Protein AF-A0A369XVZ8-F1 (afdb_monomer)

Structure (mmCIF, N/CA/C/O backbone):
data_AF-A0A3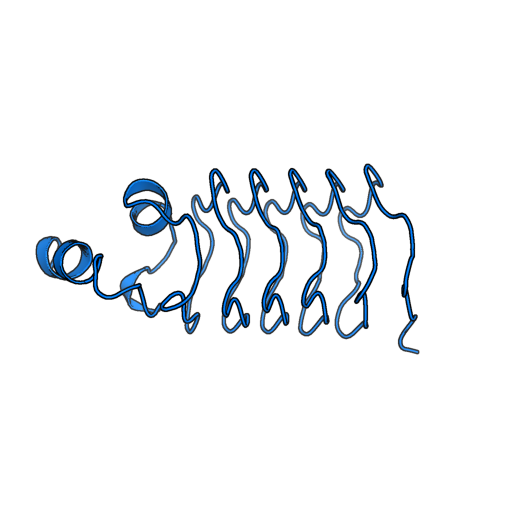69XVZ8-F1
#
_entry.id   AF-A0A369XVZ8-F1
#
loop_
_atom_site.group_PDB
_atom_site.id
_atom_site.type_symbol
_atom_site.label_atom_id
_atom_site.label_alt_id
_atom_site.label_comp_id
_atom_site.label_asym_id
_atom_site.label_entity_id
_atom_site.label_seq_id
_atom_site.pdbx_PDB_ins_code
_atom_site.Cartn_x
_atom_site.Cartn_y
_atom_site.Cartn_z
_atom_site.occupancy
_atom_site.B_iso_or_equiv
_atom_site.auth_seq_id
_atom_site.auth_comp_id
_atom_site.auth_asym_id
_atom_site.auth_atom_id
_atom_site.pdbx_PDB_model_num
ATOM 1 N N . MET A 1 1 ? -6.142 -3.878 -23.174 1.00 44.06 1 MET A N 1
ATOM 2 C CA . MET A 1 1 ? -5.080 -4.904 -23.276 1.00 44.06 1 MET A CA 1
ATOM 3 C C . MET A 1 1 ? -4.348 -4.910 -21.942 1.00 44.06 1 MET A C 1
ATOM 5 O O . MET A 1 1 ? -3.807 -3.873 -21.588 1.00 44.06 1 MET A O 1
ATOM 9 N N . LYS A 1 2 ? -4.415 -5.996 -21.158 1.00 52.31 2 LYS A N 1
ATOM 10 C CA . LYS A 1 2 ? -3.684 -6.078 -19.883 1.00 52.31 2 LYS A CA 1
ATOM 11 C C . LYS A 1 2 ? -2.196 -6.241 -20.207 1.00 52.31 2 LYS A C 1
ATOM 13 O O . LYS A 1 2 ? -1.832 -7.203 -20.878 1.00 52.31 2 LYS A O 1
ATOM 18 N N . LYS A 1 3 ? -1.365 -5.274 -1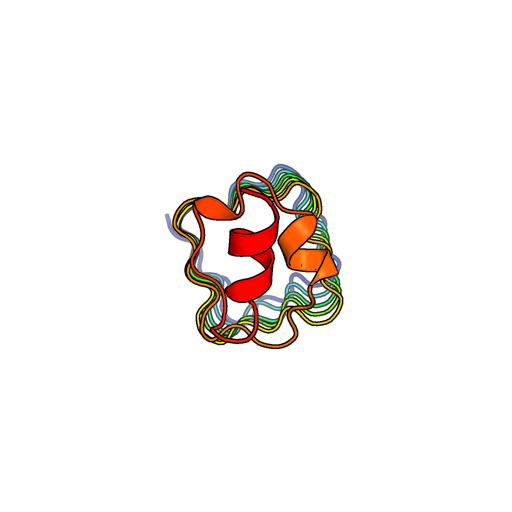9.813 1.00 61.12 3 LYS A N 1
ATOM 19 C CA . LYS A 1 3 ? 0.097 -5.397 -19.896 1.00 61.12 3 LYS A CA 1
ATOM 20 C C . LYS A 1 3 ? 0.548 -6.262 -18.720 1.00 61.12 3 LYS A C 1
ATOM 22 O O . LYS A 1 3 ? 0.103 -6.004 -17.602 1.00 61.12 3 LYS A O 1
ATOM 27 N N . LYS A 1 4 ? 1.370 -7.274 -18.995 1.00 63.41 4 LYS A N 1
ATOM 28 C CA . LYS A 1 4 ? 2.092 -8.030 -17.971 1.00 63.41 4 LYS A CA 1
ATOM 29 C C . LYS A 1 4 ? 3.376 -7.277 -17.647 1.00 63.41 4 LYS A C 1
ATOM 31 O O . LYS A 1 4 ? 4.080 -6.886 -18.576 1.00 63.41 4 LYS A O 1
ATOM 36 N N . PHE A 1 5 ? 3.642 -7.085 -16.365 1.00 74.69 5 PHE A N 1
ATOM 37 C CA . PHE A 1 5 ? 4.875 -6.478 -15.858 1.00 74.69 5 PHE A CA 1
ATOM 38 C C . PHE A 1 5 ? 5.649 -7.464 -14.978 1.00 74.69 5 PHE A C 1
ATOM 40 O O . PHE A 1 5 ? 6.366 -7.060 -14.074 1.00 74.69 5 PHE A O 1
ATOM 47 N N . GLU A 1 6 ? 5.469 -8.757 -15.250 1.00 75.44 6 GLU A N 1
ATOM 48 C CA . GLU A 1 6 ? 6.191 -9.841 -14.592 1.00 75.44 6 GLU A CA 1
ATOM 49 C C . GLU A 1 6 ? 7.697 -9.563 -14.685 1.00 75.44 6 GLU A C 1
ATOM 51 O O . GLU A 1 6 ? 8.212 -9.312 -15.778 1.00 75.44 6 GLU A O 1
ATOM 56 N N . ASP A 1 7 ? 8.352 -9.503 -13.525 1.00 82.00 7 ASP A N 1
ATOM 57 C CA . ASP A 1 7 ? 9.773 -9.179 -13.342 1.00 82.00 7 ASP A CA 1
ATOM 58 C C . ASP A 1 7 ? 10.216 -7.787 -13.843 1.00 82.00 7 ASP A C 1
ATOM 60 O O . ASP A 1 7 ? 11.406 -7.543 -14.067 1.00 82.00 7 ASP A O 1
ATOM 64 N N . ALA A 1 8 ? 9.284 -6.846 -14.036 1.00 88.81 8 ALA A N 1
ATOM 65 C CA . ALA A 1 8 ? 9.633 -5.483 -14.418 1.00 88.81 8 ALA A CA 1
ATOM 66 C C . ALA A 1 8 ? 10.290 -4.740 -13.247 1.00 88.81 8 ALA A C 1
ATOM 68 O O . ALA A 1 8 ? 9.712 -4.614 -12.168 1.00 88.81 8 ALA A O 1
ATOM 69 N N . ASP A 1 9 ? 11.469 -4.172 -13.491 1.00 92.81 9 ASP A N 1
ATOM 70 C CA . ASP A 1 9 ? 12.056 -3.192 -12.583 1.00 92.81 9 ASP A CA 1
ATOM 71 C C . ASP A 1 9 ? 11.361 -1.839 -12.785 1.00 92.81 9 ASP A C 1
ATOM 73 O O . ASP A 1 9 ? 11.579 -1.146 -13.783 1.00 92.81 9 ASP A O 1
ATOM 77 N N . LEU A 1 10 ? 10.470 -1.503 -11.855 1.00 94.69 10 LEU A N 1
ATOM 78 C CA . LEU A 1 10 ? 9.795 -0.210 -11.753 1.00 94.69 10 LEU A CA 1
ATOM 79 C C . LEU A 1 10 ? 10.271 0.551 -10.506 1.00 94.69 10 LEU A C 1
ATOM 81 O O . LEU A 1 10 ? 9.643 1.534 -10.095 1.00 94.69 10 LEU A O 1
ATOM 85 N N . SER A 1 11 ? 11.376 0.112 -9.897 1.00 96.12 11 SER A N 1
ATOM 86 C CA . SER A 1 11 ? 11.901 0.731 -8.692 1.00 96.12 11 SER A CA 1
ATOM 87 C C . SER A 1 11 ? 12.338 2.164 -8.990 1.00 96.12 11 SER A C 1
ATOM 89 O O . SER A 1 11 ? 12.808 2.484 -10.083 1.00 96.12 11 SER A O 1
ATOM 91 N N . GLU A 1 12 ? 12.090 3.067 -8.038 1.00 97.69 12 GLU A N 1
ATOM 92 C CA . GLU A 1 12 ? 12.417 4.501 -8.144 1.00 97.69 12 GLU A CA 1
ATOM 93 C C . GLU A 1 12 ? 11.804 5.222 -9.373 1.00 97.69 12 GLU A C 1
ATOM 95 O O . GLU A 1 12 ? 12.150 6.369 -9.663 1.00 97.69 12 GLU A O 1
ATOM 100 N N . THR A 1 13 ? 10.866 4.587 -10.087 1.00 97.44 13 THR A N 1
ATOM 101 C CA . THR A 1 13 ? 10.251 5.139 -11.302 1.00 97.44 13 THR A CA 1
ATOM 102 C C . THR A 1 13 ? 9.144 6.138 -10.962 1.00 97.44 13 THR A C 1
ATOM 104 O O . THR A 1 13 ? 8.394 5.957 -10.002 1.00 97.44 13 THR A O 1
ATOM 107 N N . ASP A 1 14 ? 9.012 7.187 -11.779 1.00 98.12 14 ASP A N 1
ATOM 108 C CA . ASP A 1 14 ? 7.887 8.125 -11.724 1.00 98.12 14 ASP A CA 1
ATOM 109 C C . ASP A 1 14 ? 6.666 7.539 -12.450 1.00 98.12 14 ASP A C 1
ATOM 111 O O . ASP A 1 14 ? 6.629 7.455 -13.679 1.00 98.1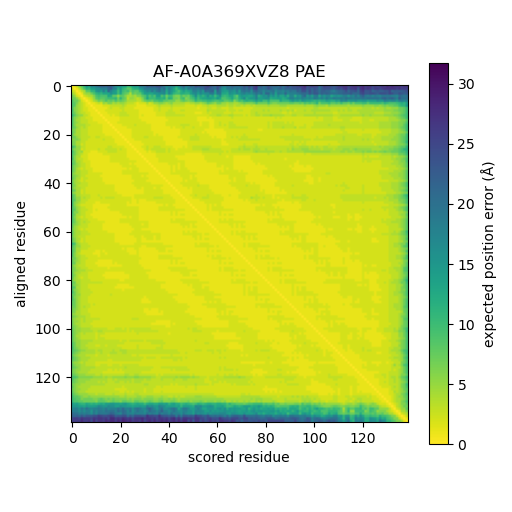2 14 ASP A O 1
ATOM 115 N N . LEU A 1 15 ? 5.674 7.119 -11.669 1.00 97.19 15 LEU A N 1
ATOM 116 C CA . LEU A 1 15 ? 4.400 6.553 -12.111 1.00 97.19 15 LEU A CA 1
ATOM 117 C C . LEU A 1 15 ? 3.216 7.410 -11.636 1.00 97.19 15 LEU A C 1
ATOM 119 O O . LEU A 1 15 ? 2.087 6.922 -11.517 1.00 97.19 15 LEU A O 1
ATOM 123 N N . ARG A 1 16 ? 3.455 8.698 -11.363 1.00 98.31 16 ARG A N 1
ATOM 124 C CA . ARG A 1 16 ? 2.414 9.616 -10.897 1.00 98.31 16 ARG A CA 1
ATOM 125 C C . ARG A 1 16 ? 1.306 9.777 -11.915 1.00 98.31 16 ARG A C 1
ATOM 127 O O . ARG A 1 16 ? 1.555 9.879 -13.114 1.00 98.31 16 ARG A O 1
ATOM 134 N N . ASP A 1 17 ? 0.079 9.835 -11.406 1.00 97.88 17 ASP A N 1
ATOM 135 C CA . ASP A 1 17 ? -1.133 10.041 -12.203 1.00 97.88 17 ASP A CA 1
ATOM 136 C C . ASP A 1 17 ? -1.348 8.980 -13.321 1.00 97.88 17 ASP A C 1
ATOM 138 O O . ASP A 1 17 ? -2.237 9.135 -14.163 1.00 97.88 17 ASP A O 1
ATOM 142 N N . VAL A 1 18 ? -0.573 7.882 -13.336 1.00 96.94 18 VAL A N 1
ATOM 143 C CA . VAL A 1 18 ? -0.701 6.792 -14.317 1.00 96.94 18 VAL A CA 1
ATOM 144 C C . VAL A 1 18 ? -1.906 5.915 -13.980 1.00 96.94 18 VAL A C 1
ATOM 146 O O . VAL A 1 18 ? -2.202 5.644 -12.816 1.00 96.94 18 VAL A O 1
ATOM 149 N N . ASP A 1 19 ? -2.592 5.432 -15.016 1.00 97.75 19 ASP A N 1
ATOM 150 C CA . ASP A 1 19 ? -3.630 4.413 -14.885 1.00 97.75 19 ASP A CA 1
ATOM 151 C C . ASP A 1 19 ? -3.062 3.012 -15.160 1.00 97.75 19 ASP A C 1
ATOM 153 O O . ASP A 1 19 ? -2.703 2.674 -16.292 1.00 97.75 19 ASP A O 1
ATOM 157 N N . LEU A 1 20 ? -2.972 2.212 -14.100 1.00 95.94 20 LEU A N 1
ATOM 158 C CA . LEU A 1 20 ? -2.545 0.811 -14.088 1.00 95.94 20 LEU A CA 1
ATOM 159 C C . LEU A 1 20 ? -3.698 -0.117 -13.661 1.00 95.94 20 LEU A C 1
ATOM 161 O O . LEU A 1 20 ? -3.464 -1.268 -13.277 1.00 95.94 20 LEU A O 1
ATOM 165 N N . SER A 1 21 ? -4.940 0.374 -13.696 1.00 97.56 21 SER A N 1
ATOM 166 C CA . SER A 1 21 ? -6.109 -0.349 -13.196 1.00 97.56 21 SER A CA 1
ATOM 167 C C . SER A 1 21 ? -6.335 -1.661 -13.957 1.00 97.56 21 SER A C 1
ATOM 169 O O . SER A 1 21 ? -6.347 -1.706 -15.190 1.00 97.56 21 SER A O 1
ATOM 171 N N . GLY A 1 22 ? -6.558 -2.750 -13.223 1.00 95.81 22 GLY A N 1
ATOM 172 C CA . GLY A 1 22 ? -6.856 -4.072 -13.781 1.00 95.81 22 GLY A CA 1
ATOM 173 C C . GLY A 1 22 ? -5.662 -4.808 -14.403 1.00 95.81 22 GLY A C 1
ATOM 174 O O . GLY A 1 22 ? -5.855 -5.877 -15.005 1.00 95.81 22 GLY A O 1
ATOM 175 N N . ASN A 1 23 ? -4.451 -4.255 -14.291 1.00 94.75 23 ASN A N 1
ATOM 176 C CA . ASN A 1 23 ? -3.216 -4.903 -14.720 1.00 94.75 23 ASN A CA 1
ATOM 177 C C . ASN A 1 23 ? -2.752 -5.987 -13.737 1.00 94.75 23 ASN A C 1
ATOM 179 O O . ASN A 1 23 ? -3.143 -6.020 -12.573 1.00 94.75 23 ASN A O 1
ATOM 183 N N . ASP A 1 24 ? -1.903 -6.877 -14.245 1.00 94.94 24 ASP A N 1
ATOM 184 C CA . ASP A 1 24 ? -1.178 -7.865 -13.451 1.00 94.94 24 ASP A CA 1
ATOM 185 C C . ASP A 1 24 ? 0.277 -7.400 -13.346 1.00 94.94 24 ASP A C 1
ATOM 187 O O . ASP A 1 24 ? 0.984 -7.347 -14.362 1.00 94.94 24 ASP A O 1
ATOM 191 N N . LEU A 1 25 ? 0.660 -6.972 -12.144 1.00 94.12 25 LEU A N 1
ATOM 192 C CA . LEU A 1 25 ? 1.986 -6.454 -11.815 1.00 94.12 25 LEU A CA 1
ATOM 193 C C . LEU A 1 25 ? 2.824 -7.460 -11.021 1.00 94.12 25 LEU A C 1
ATOM 195 O O . LEU A 1 25 ? 3.956 -7.133 -10.698 1.00 94.12 25 LEU A O 1
ATOM 199 N N . ARG A 1 26 ? 2.315 -8.675 -10.766 1.00 94.44 26 ARG A N 1
ATOM 200 C CA . ARG A 1 26 ? 3.019 -9.671 -9.948 1.00 94.44 26 ARG A CA 1
ATOM 201 C C . ARG A 1 26 ? 4.452 -9.886 -10.420 1.00 94.44 26 ARG A C 1
ATOM 203 O O . ARG A 1 26 ? 4.674 -10.137 -11.604 1.00 94.44 26 ARG A O 1
ATOM 210 N N . GLY A 1 27 ? 5.390 -9.839 -9.483 1.00 90.88 27 GLY A N 1
ATOM 211 C CA . GLY A 1 27 ? 6.827 -9.945 -9.726 1.00 90.88 27 GLY A CA 1
ATOM 212 C C . GLY A 1 27 ? 7.501 -8.616 -10.071 1.00 90.88 27 GLY A C 1
ATOM 213 O O . GLY A 1 27 ? 8.723 -8.586 -10.191 1.00 90.88 27 GLY A O 1
ATOM 214 N N . ALA A 1 28 ? 6.755 -7.518 -10.221 1.00 92.75 28 ALA A N 1
ATOM 215 C CA . ALA A 1 28 ? 7.356 -6.207 -10.419 1.00 92.75 28 ALA A CA 1
ATOM 216 C C . ALA A 1 28 ? 8.033 -5.714 -9.132 1.00 92.75 28 ALA A C 1
ATOM 218 O O . ALA A 1 28 ? 7.514 -5.857 -8.021 1.00 92.75 28 ALA A O 1
ATOM 219 N N . ASP A 1 29 ? 9.181 -5.065 -9.295 1.00 94.94 29 ASP A N 1
ATOM 220 C CA . ASP A 1 29 ? 9.835 -4.331 -8.220 1.00 94.94 29 ASP A CA 1
ATOM 221 C C . ASP A 1 29 ? 9.327 -2.888 -8.220 1.00 94.94 29 ASP A C 1
ATOM 223 O O . ASP A 1 29 ? 9.581 -2.140 -9.161 1.00 94.94 29 ASP A O 1
ATOM 227 N N . LEU A 1 30 ? 8.597 -2.491 -7.177 1.00 97.50 30 LEU A N 1
ATOM 228 C CA . LEU A 1 30 ? 8.026 -1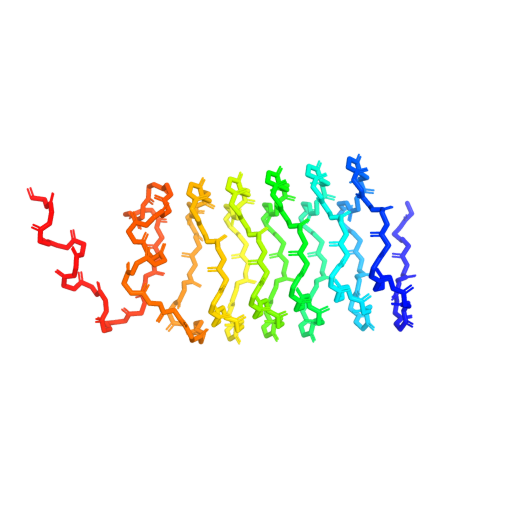.148 -7.016 1.00 97.50 30 LEU A CA 1
ATOM 229 C C . LEU A 1 30 ? 8.672 -0.393 -5.849 1.00 97.50 30 LEU A C 1
ATOM 231 O O . LEU A 1 30 ? 8.128 0.608 -5.363 1.00 97.50 30 LEU A O 1
ATOM 235 N N . ARG A 1 31 ? 9.842 -0.844 -5.378 1.00 98.50 31 ARG A N 1
ATOM 236 C CA . ARG A 1 31 ? 10.551 -0.195 -4.273 1.00 98.50 31 ARG A CA 1
ATOM 237 C C . ARG A 1 31 ? 10.783 1.273 -4.583 1.00 98.50 31 ARG A C 1
ATOM 239 O O . ARG A 1 31 ? 11.351 1.625 -5.615 1.00 98.50 31 ARG A O 1
ATOM 246 N N . LYS A 1 32 ? 10.376 2.136 -3.651 1.00 98.50 32 LYS A N 1
ATOM 247 C CA . LYS A 1 32 ? 10.505 3.600 -3.752 1.00 98.50 32 LYS A CA 1
ATOM 248 C C . LYS A 1 32 ? 9.913 4.222 -5.030 1.00 98.50 32 LYS A C 1
ATOM 250 O O . LYS A 1 32 ? 10.248 5.365 -5.336 1.00 98.50 32 LYS A O 1
ATOM 255 N N . ALA A 1 33 ? 9.065 3.510 -5.772 1.00 98.44 33 ALA A N 1
ATOM 256 C CA . ALA A 1 33 ? 8.376 4.082 -6.920 1.00 98.44 33 ALA A CA 1
ATOM 257 C C . ALA A 1 33 ? 7.490 5.256 -6.471 1.00 98.44 33 ALA A C 1
ATOM 259 O O . ALA A 1 33 ? 6.916 5.236 -5.376 1.00 98.44 33 ALA A O 1
ATOM 260 N N . ASP A 1 34 ? 7.372 6.277 -7.315 1.00 98.75 34 ASP A N 1
ATOM 261 C CA . ASP A 1 34 ? 6.480 7.409 -7.084 1.00 98.75 34 ASP A CA 1
ATOM 262 C C . ASP A 1 34 ? 5.137 7.140 -7.768 1.00 98.75 34 ASP A C 1
ATOM 264 O O . ASP A 1 34 ? 4.980 7.347 -8.967 1.00 98.75 34 ASP A O 1
ATOM 268 N N . LEU A 1 35 ? 4.169 6.651 -6.997 1.00 98.69 35 LEU A N 1
ATOM 269 C CA . LEU A 1 35 ? 2.830 6.261 -7.447 1.00 98.69 35 LEU A CA 1
ATOM 270 C C . LEU A 1 35 ? 1.769 7.284 -7.031 1.00 98.69 35 LEU A C 1
ATOM 272 O O . LEU A 1 35 ? 0.575 6.981 -7.034 1.00 98.69 35 LEU A O 1
ATOM 276 N N . ARG A 1 36 ? 2.169 8.506 -6.655 1.00 98.81 36 ARG A N 1
ATOM 277 C CA . ARG A 1 36 ? 1.222 9.502 -6.142 1.00 98.81 36 ARG A CA 1
ATOM 278 C C . ARG A 1 36 ? 0.088 9.726 -7.132 1.00 98.81 36 ARG A C 1
ATOM 280 O O . ARG A 1 36 ? 0.323 10.015 -8.305 1.00 98.81 36 ARG A O 1
ATOM 287 N N . LYS A 1 37 ? -1.145 9.642 -6.624 1.00 98.44 37 LYS A N 1
ATOM 288 C CA . LYS A 1 37 ? -2.390 9.806 -7.396 1.00 98.44 37 LYS A CA 1
ATOM 289 C C . LYS A 1 37 ? -2.564 8.830 -8.569 1.00 98.44 37 LYS A C 1
ATOM 291 O O . LYS A 1 37 ? -3.447 9.044 -9.400 1.00 98.44 37 LYS A O 1
ATOM 296 N N . ALA A 1 38 ? -1.759 7.772 -8.655 1.00 98.56 38 ALA A N 1
ATOM 297 C CA . ALA A 1 38 ? -1.963 6.727 -9.647 1.00 98.56 38 ALA A CA 1
ATOM 298 C C . ALA A 1 38 ? -3.298 6.001 -9.404 1.00 98.56 38 ALA A C 1
ATOM 300 O O . ALA A 1 38 ? -3.880 6.049 -8.311 1.00 98.56 38 ALA A O 1
ATOM 301 N N . LYS A 1 39 ? -3.783 5.306 -10.434 1.00 98.69 39 LYS A N 1
ATOM 302 C CA . LYS A 1 39 ? -4.934 4.406 -10.331 1.00 98.69 39 LYS A CA 1
ATOM 303 C C . LYS A 1 39 ? -4.460 2.967 -10.436 1.00 98.69 39 LYS A C 1
ATOM 305 O O . LYS A 1 39 ? -3.930 2.560 -11.465 1.00 98.69 39 LYS A O 1
ATOM 310 N N . LEU A 1 40 ? -4.674 2.212 -9.369 1.00 98.25 40 LEU A N 1
ATOM 311 C CA . LEU A 1 40 ? -4.341 0.794 -9.233 1.00 98.25 40 LEU A CA 1
ATOM 312 C C . LEU A 1 40 ? -5.600 -0.038 -8.943 1.00 98.25 40 LEU A C 1
ATOM 314 O O . LEU A 1 40 ? -5.535 -1.111 -8.338 1.00 98.25 40 LEU A O 1
ATOM 318 N N . VAL A 1 41 ? -6.764 0.459 -9.368 1.00 98.62 41 VAL A N 1
ATOM 319 C CA . VAL A 1 41 ? -8.058 -0.173 -9.098 1.00 98.62 41 VAL A CA 1
ATOM 320 C C . VAL A 1 41 ? -8.067 -1.582 -9.674 1.00 98.62 41 VAL A C 1
ATOM 322 O O . VAL A 1 41 ? -7.807 -1.774 -10.863 1.00 98.62 41 VAL A O 1
ATOM 325 N N . ALA A 1 42 ? -8.393 -2.570 -8.840 1.00 97.81 42 ALA A N 1
ATOM 326 C CA . ALA A 1 42 ? -8.418 -3.985 -9.221 1.00 97.81 42 ALA A CA 1
ATOM 327 C C . ALA A 1 42 ? -7.108 -4.507 -9.860 1.00 97.81 42 ALA A C 1
ATOM 329 O O . ALA A 1 42 ? -7.129 -5.462 -10.642 1.00 97.81 42 ALA A O 1
ATOM 330 N N . THR A 1 43 ? -5.970 -3.876 -9.565 1.00 97.56 43 THR A N 1
ATOM 331 C CA . THR A 1 43 ? -4.638 -4.335 -9.983 1.00 97.56 43 THR A CA 1
ATOM 332 C C . THR A 1 43 ? -4.180 -5.505 -9.109 1.00 97.56 43 THR A C 1
ATOM 334 O O . THR A 1 43 ? -4.556 -5.607 -7.939 1.00 97.56 43 THR A O 1
ATOM 337 N N . VAL A 1 44 ? -3.378 -6.410 -9.672 1.00 97.50 44 VAL A N 1
ATOM 338 C CA . VAL A 1 44 ? -2.784 -7.534 -8.934 1.00 97.50 44 VAL A CA 1
ATOM 339 C C . VAL A 1 44 ? -1.336 -7.201 -8.586 1.00 97.50 44 VAL A C 1
ATOM 341 O O . VAL A 1 44 ? -0.521 -7.078 -9.495 1.00 97.50 44 VAL A O 1
ATOM 344 N N . LEU A 1 45 ? -1.058 -7.066 -7.288 1.00 97.06 45 LEU A N 1
ATOM 345 C CA . LEU A 1 45 ? 0.235 -6.732 -6.670 1.00 97.06 45 LEU A CA 1
ATOM 346 C C . LEU A 1 45 ? 0.629 -7.758 -5.581 1.00 97.06 45 LEU A C 1
ATOM 348 O O . LEU A 1 45 ? 1.351 -7.457 -4.632 1.00 97.06 45 LEU A O 1
ATOM 352 N N . SER A 1 46 ? 0.066 -8.968 -5.642 1.00 97.25 46 SER A N 1
ATOM 353 C CA . SER A 1 46 ? 0.238 -9.974 -4.593 1.00 97.25 46 SER A CA 1
ATOM 354 C C . SER A 1 46 ? 1.692 -10.444 -4.507 1.00 97.25 46 SER A C 1
ATOM 356 O O . SER A 1 46 ? 2.205 -10.991 -5.485 1.00 97.25 46 SER A O 1
ATOM 358 N N . GLY A 1 47 ? 2.304 -10.307 -3.332 1.00 96.31 47 GLY A N 1
ATOM 359 C CA . GLY A 1 47 ? 3.694 -10.680 -3.065 1.00 96.31 47 GLY A CA 1
ATOM 360 C C . GLY A 1 47 ? 4.741 -9.678 -3.559 1.00 96.31 47 GLY A C 1
ATOM 361 O O . GLY A 1 47 ? 5.931 -9.946 -3.404 1.00 96.31 47 GLY A O 1
ATOM 362 N N . ASP A 1 48 ? 4.329 -8.543 -4.130 1.00 96.44 48 ASP A N 1
ATOM 363 C CA . ASP A 1 48 ? 5.260 -7.571 -4.707 1.00 96.44 48 ASP A CA 1
ATOM 364 C C . ASP A 1 48 ? 5.976 -6.742 -3.633 1.00 96.44 48 ASP A C 1
ATOM 366 O O . ASP A 1 48 ? 5.490 -6.550 -2.512 1.00 96.44 48 ASP A O 1
ATOM 370 N N . ASP A 1 49 ? 7.149 -6.217 -3.992 1.00 97.38 49 ASP A N 1
ATOM 371 C CA . ASP A 1 49 ? 7.958 -5.370 -3.120 1.00 97.38 49 ASP A CA 1
ATOM 372 C C . ASP A 1 49 ? 7.659 -3.887 -3.375 1.00 97.38 49 ASP A C 1
ATOM 374 O O . ASP A 1 49 ? 8.108 -3.303 -4.361 1.00 97.38 49 ASP A O 1
ATOM 378 N N . LEU A 1 50 ? 6.908 -3.267 -2.463 1.00 98.44 50 LEU A N 1
ATOM 379 C CA . LEU A 1 50 ? 6.545 -1.847 -2.490 1.00 98.44 50 LEU A CA 1
ATOM 380 C C . LEU A 1 50 ? 7.265 -1.052 -1.390 1.00 98.44 50 LEU A C 1
ATOM 382 O O . LEU A 1 50 ? 6.811 0.026 -0.982 1.00 98.44 50 LEU A O 1
ATOM 386 N N . ARG A 1 51 ? 8.389 -1.559 -0.867 1.00 98.69 51 ARG A N 1
ATOM 387 C CA . ARG A 1 51 ? 9.068 -0.920 0.265 1.00 98.69 51 ARG A CA 1
ATOM 388 C C . ARG A 1 51 ? 9.464 0.513 -0.059 1.00 98.69 51 ARG A C 1
ATOM 390 O O . ARG A 1 51 ? 10.170 0.788 -1.029 1.00 98.69 51 ARG A O 1
ATOM 397 N N . GLY A 1 52 ? 9.043 1.434 0.802 1.00 98.62 52 GLY A N 1
ATOM 398 C CA . GLY A 1 52 ? 9.323 2.860 0.646 1.00 98.62 52 GLY A CA 1
ATOM 399 C C . GLY A 1 52 ? 8.638 3.538 -0.545 1.00 98.62 52 GLY A C 1
ATOM 400 O O . GLY A 1 52 ? 8.971 4.689 -0.814 1.00 98.62 52 GLY A O 1
ATOM 401 N N . ALA A 1 53 ? 7.723 2.868 -1.257 1.00 98.75 53 ALA A N 1
ATOM 402 C CA . ALA A 1 53 ? 6.967 3.478 -2.348 1.00 98.75 53 ALA A CA 1
ATOM 403 C C . ALA A 1 53 ? 6.124 4.664 -1.853 1.00 98.75 53 ALA A C 1
ATOM 405 O O . ALA A 1 53 ? 5.601 4.660 -0.732 1.00 98.75 53 ALA A O 1
ATOM 406 N N . ASP A 1 54 ? 5.973 5.680 -2.698 1.00 98.88 54 ASP A N 1
ATOM 407 C CA . ASP A 1 54 ? 5.129 6.838 -2.425 1.00 98.88 54 ASP A CA 1
ATOM 408 C C . ASP A 1 54 ? 3.755 6.650 -3.072 1.00 98.88 54 ASP A C 1
ATOM 410 O O . ASP A 1 54 ? 3.554 6.934 -4.248 1.00 98.88 54 ASP A O 1
ATOM 414 N N . LEU A 1 55 ? 2.801 6.166 -2.281 1.00 98.81 55 LEU A N 1
ATOM 415 C CA . LEU A 1 55 ? 1.428 5.857 -2.678 1.00 98.81 55 LEU A CA 1
ATOM 416 C C . LEU A 1 55 ? 0.441 6.952 -2.234 1.00 98.81 55 LEU A C 1
ATOM 418 O O . LEU A 1 55 ? -0.765 6.695 -2.140 1.00 98.81 55 LEU A O 1
ATOM 422 N N . ARG A 1 56 ? 0.899 8.182 -1.963 1.00 98.81 56 ARG A N 1
ATOM 423 C CA . ARG A 1 56 ? 0.009 9.243 -1.461 1.00 98.81 56 ARG A CA 1
ATOM 424 C C . ARG A 1 56 ? -1.137 9.537 -2.422 1.00 98.81 56 ARG A C 1
ATOM 426 O O . ARG A 1 56 ? -0.922 9.871 -3.588 1.00 98.81 56 ARG A O 1
ATOM 433 N N . GLY A 1 57 ? -2.362 9.477 -1.902 1.00 98.56 57 GLY A N 1
ATOM 434 C CA . GLY A 1 57 ? -3.578 9.753 -2.672 1.00 98.56 57 GLY A CA 1
ATOM 435 C C . GLY A 1 57 ? -3.849 8.778 -3.822 1.00 98.56 57 GLY A C 1
ATOM 436 O O . GLY A 1 57 ? -4.607 9.126 -4.723 1.00 98.56 57 GLY A O 1
ATOM 437 N N . THR A 1 58 ? -3.216 7.604 -3.824 1.00 98.81 58 THR A N 1
ATOM 438 C CA . THR A 1 58 ? -3.426 6.562 -4.842 1.00 98.81 58 THR A CA 1
ATOM 439 C C . THR A 1 58 ? -4.800 5.923 -4.684 1.00 98.81 58 THR A C 1
ATOM 441 O O . THR A 1 58 ? -5.277 5.731 -3.563 1.00 98.81 58 THR A O 1
ATOM 444 N N . ASP A 1 59 ? -5.424 5.566 -5.801 1.00 98.88 59 ASP A N 1
ATOM 445 C CA . ASP A 1 59 ? -6.653 4.777 -5.817 1.00 98.88 59 ASP A CA 1
ATOM 446 C C . ASP A 1 59 ? -6.310 3.279 -5.871 1.00 98.88 59 ASP A C 1
ATOM 448 O O . ASP A 1 59 ? -5.933 2.767 -6.926 1.00 98.88 59 ASP A O 1
ATOM 452 N N . LEU A 1 60 ? -6.410 2.598 -4.727 1.00 98.81 60 LEU A N 1
ATOM 453 C CA . LEU A 1 60 ? -6.109 1.174 -4.520 1.00 98.81 60 LEU A CA 1
ATOM 454 C C . LEU A 1 60 ? -7.389 0.349 -4.288 1.00 98.81 60 LEU A C 1
ATOM 456 O O . LEU A 1 60 ? -7.364 -0.721 -3.673 1.00 98.81 60 LEU A O 1
ATOM 460 N N . ARG A 1 61 ? -8.547 0.844 -4.740 1.00 98.81 61 ARG A N 1
ATOM 461 C CA . ARG A 1 61 ? -9.820 0.156 -4.501 1.00 98.81 61 ARG A CA 1
ATOM 462 C C . ARG A 1 61 ? -9.827 -1.224 -5.151 1.00 98.81 61 ARG A C 1
ATOM 464 O O . ARG A 1 61 ? -9.578 -1.363 -6.352 1.00 98.81 61 ARG A O 1
ATOM 471 N N . GLY A 1 62 ? -10.142 -2.248 -4.362 1.00 98.56 62 GLY A N 1
ATOM 472 C CA . GLY A 1 62 ? -10.188 -3.637 -4.826 1.00 98.56 62 GLY A CA 1
ATOM 473 C C . GLY A 1 62 ? -8.850 -4.202 -5.319 1.00 98.56 62 GLY A C 1
ATOM 474 O O . GLY A 1 62 ? -8.848 -5.229 -5.997 1.00 98.56 62 GLY A O 1
ATOM 475 N N . THR A 1 63 ? -7.721 -3.539 -5.052 1.00 98.69 63 THR A N 1
ATOM 476 C CA . THR A 1 63 ? -6.390 -4.045 -5.410 1.00 98.69 63 THR A CA 1
ATOM 477 C C . THR A 1 63 ? -6.074 -5.303 -4.600 1.00 98.69 63 THR A C 1
ATOM 479 O O . THR A 1 63 ? -6.357 -5.369 -3.404 1.00 98.69 63 THR A O 1
ATOM 482 N N . ASN A 1 64 ? -5.457 -6.298 -5.236 1.00 98.69 64 ASN A N 1
ATOM 483 C CA . ASN A 1 64 ? -4.927 -7.466 -4.539 1.00 98.69 64 ASN A CA 1
ATOM 484 C C . ASN A 1 64 ? -3.486 -7.180 -4.094 1.00 98.69 64 ASN A C 1
ATOM 486 O O . ASN A 1 64 ? -2.584 -7.167 -4.929 1.00 98.69 64 ASN A O 1
ATOM 490 N N . LEU A 1 65 ? -3.292 -6.969 -2.793 1.00 98.62 65 LEU A N 1
ATOM 491 C CA . LEU A 1 65 ? -2.016 -6.725 -2.112 1.00 98.62 65 LEU A CA 1
ATOM 492 C C . LEU A 1 65 ? -1.644 -7.887 -1.171 1.00 98.62 65 LEU A C 1
ATOM 494 O O . LEU A 1 65 ? -0.851 -7.697 -0.246 1.00 98.62 65 LEU A O 1
ATOM 498 N N . ARG A 1 66 ? -2.201 -9.089 -1.376 1.00 98.62 66 ARG A N 1
ATOM 499 C CA . ARG A 1 66 ? -1.925 -10.253 -0.518 1.00 98.62 66 ARG A CA 1
ATOM 500 C C . ARG A 1 66 ? -0.425 -10.511 -0.419 1.00 98.62 66 ARG A C 1
ATOM 502 O O . ARG A 1 66 ? 0.237 -10.647 -1.448 1.00 98.62 66 ARG A O 1
ATOM 509 N N . GLY A 1 67 ? 0.107 -10.575 0.797 1.00 98.56 67 GLY A N 1
ATOM 510 C CA . GLY A 1 67 ? 1.529 -10.806 1.064 1.00 98.56 67 GLY A CA 1
ATOM 511 C C . GLY A 1 67 ? 2.481 -9.719 0.547 1.00 98.56 67 GLY A C 1
ATOM 512 O O . GLY A 1 67 ? 3.691 -9.935 0.554 1.00 98.56 67 GLY A O 1
ATOM 513 N N . ALA A 1 68 ? 1.978 -8.572 0.075 1.00 98.50 68 ALA A N 1
ATOM 514 C CA . ALA A 1 68 ? 2.820 -7.496 -0.439 1.00 98.50 68 ALA A CA 1
ATOM 515 C C . ALA A 1 68 ? 3.671 -6.857 0.673 1.00 98.50 68 ALA A C 1
ATOM 517 O O . ALA A 1 68 ? 3.232 -6.703 1.822 1.00 98.50 68 ALA A O 1
ATOM 518 N N . ASP A 1 69 ? 4.884 -6.431 0.323 1.00 98.69 69 ASP A N 1
ATOM 519 C CA . ASP A 1 69 ? 5.791 -5.757 1.247 1.00 98.69 69 ASP A CA 1
ATOM 520 C C . ASP A 1 69 ? 5.647 -4.234 1.159 1.00 98.69 69 ASP A C 1
ATOM 522 O O . ASP A 1 69 ? 6.269 -3.573 0.331 1.00 98.69 69 ASP A O 1
ATOM 526 N N . LEU A 1 70 ? 4.831 -3.663 2.046 1.00 98.81 70 LEU A N 1
ATOM 527 C CA . LEU A 1 70 ? 4.552 -2.226 2.134 1.00 98.81 70 LEU A CA 1
ATOM 528 C C . LEU A 1 70 ? 5.383 -1.537 3.227 1.00 98.81 70 LEU A C 1
ATOM 530 O O . LEU A 1 70 ? 5.048 -0.430 3.667 1.00 98.81 70 LEU A O 1
ATOM 534 N N . ARG A 1 71 ? 6.475 -2.155 3.699 1.00 98.88 71 ARG A N 1
ATOM 535 C CA . ARG A 1 71 ? 7.267 -1.572 4.790 1.00 98.88 71 ARG A CA 1
ATOM 536 C C . ARG A 1 71 ? 7.788 -0.194 4.403 1.00 98.88 71 ARG A C 1
ATOM 538 O O . ARG A 1 71 ? 8.403 -0.020 3.350 1.00 98.88 71 ARG A O 1
ATOM 545 N N . LYS A 1 72 ? 7.581 0.786 5.286 1.00 98.81 72 LYS A N 1
ATOM 546 C CA . LYS A 1 72 ? 7.950 2.202 5.083 1.00 98.81 72 LYS A CA 1
ATOM 547 C C . LYS A 1 72 ? 7.266 2.888 3.889 1.00 98.81 72 LYS A C 1
ATOM 549 O O . LYS A 1 72 ? 7.671 3.995 3.538 1.00 98.81 72 LYS A O 1
ATOM 554 N N . ALA A 1 73 ? 6.274 2.266 3.251 1.00 98.81 73 ALA A N 1
ATOM 555 C CA . ALA A 1 73 ? 5.530 2.899 2.167 1.00 98.81 73 ALA A CA 1
ATOM 556 C C . ALA A 1 73 ? 4.680 4.066 2.694 1.00 98.81 73 ALA A C 1
ATOM 558 O O . ALA A 1 73 ? 4.200 4.050 3.833 1.00 98.81 73 ALA A O 1
ATOM 559 N N . ASN A 1 74 ? 4.471 5.083 1.861 1.00 98.88 74 ASN A N 1
ATOM 560 C CA . ASN A 1 74 ? 3.612 6.212 2.195 1.00 98.88 74 ASN A CA 1
ATOM 561 C C . ASN A 1 74 ? 2.234 6.050 1.553 1.00 98.88 74 ASN A C 1
ATOM 563 O O . ASN A 1 74 ? 2.047 6.403 0.397 1.00 98.88 74 ASN A O 1
ATOM 567 N N . LEU A 1 75 ? 1.265 5.563 2.320 1.00 98.88 75 LEU A N 1
ATOM 568 C CA . LEU A 1 75 ? -0.126 5.356 1.906 1.00 98.88 75 LEU A CA 1
ATOM 569 C C . LEU A 1 75 ? -1.038 6.516 2.339 1.00 98.88 75 LEU A C 1
ATOM 571 O O . LEU A 1 75 ? -2.263 6.383 2.334 1.00 98.88 75 LEU A O 1
ATOM 575 N N . SER A 1 76 ? -0.476 7.662 2.744 1.00 98.88 76 SER A N 1
ATOM 576 C CA . SER A 1 76 ? -1.299 8.723 3.320 1.00 98.88 76 SER A CA 1
ATOM 577 C C . SER A 1 76 ? -2.312 9.268 2.306 1.00 98.88 76 SER A C 1
ATOM 579 O O . SER A 1 76 ? -1.989 9.616 1.166 1.00 98.88 76 SER A O 1
ATOM 581 N N . GLY A 1 77 ? -3.579 9.297 2.718 1.00 98.75 77 GLY A N 1
ATOM 582 C CA . GLY A 1 77 ? -4.712 9.681 1.877 1.00 98.75 77 GLY A CA 1
ATOM 583 C C . GLY A 1 77 ? -5.071 8.706 0.749 1.00 98.75 77 GLY A C 1
ATOM 584 O O . GLY A 1 77 ? -5.923 9.064 -0.063 1.00 98.75 77 GLY A O 1
ATOM 585 N N . ALA A 1 78 ? -4.449 7.525 0.664 1.00 98.81 78 ALA A N 1
ATOM 586 C CA . ALA A 1 78 ? -4.806 6.511 -0.327 1.00 98.81 78 ALA A CA 1
ATOM 587 C C . ALA A 1 78 ? -6.213 5.938 -0.075 1.00 98.81 78 ALA A C 1
ATOM 589 O O . ALA A 1 78 ? -6.710 5.932 1.056 1.00 98.81 78 ALA A O 1
ATOM 590 N N . ASP A 1 79 ? -6.857 5.454 -1.133 1.00 98.88 79 ASP A N 1
ATOM 591 C CA . ASP A 1 79 ? -8.150 4.775 -1.053 1.00 98.88 79 ASP A CA 1
ATOM 592 C C . ASP A 1 79 ? -7.943 3.260 -1.146 1.00 98.88 79 ASP A C 1
ATOM 594 O O . ASP A 1 79 ? -7.779 2.735 -2.243 1.00 98.88 79 ASP A O 1
ATOM 598 N N . LEU A 1 80 ? -7.913 2.570 -0.003 1.00 98.81 80 LEU A N 1
ATOM 599 C CA . LEU A 1 80 ? -7.751 1.113 0.079 1.00 98.81 80 LEU A CA 1
ATOM 600 C C . LEU A 1 80 ? -9.099 0.382 0.101 1.00 98.81 80 LEU A C 1
ATOM 602 O O . LEU A 1 80 ? -9.123 -0.805 0.399 1.00 98.81 80 LEU A O 1
ATOM 606 N N . SER A 1 81 ? -10.226 1.053 -0.164 1.00 98.75 81 SER A N 1
ATOM 607 C CA . SER A 1 81 ? -11.547 0.452 0.064 1.00 98.75 81 SER A CA 1
ATOM 608 C C . SER A 1 81 ? -11.705 -0.880 -0.683 1.00 98.75 81 SER A C 1
ATOM 610 O O . SER A 1 81 ? -11.554 -0.945 -1.909 1.00 98.75 81 SER A O 1
ATOM 612 N N . GLY A 1 82 ? -11.995 -1.947 0.062 1.00 98.44 82 GLY A N 1
ATOM 613 C CA . GLY A 1 82 ? -12.113 -3.315 -0.452 1.00 98.44 82 GLY A CA 1
ATOM 614 C C . GLY A 1 82 ? -10.823 -3.941 -1.005 1.00 98.44 82 GLY A C 1
ATOM 615 O O . GLY A 1 82 ? -10.914 -4.944 -1.710 1.00 98.44 82 GLY A O 1
ATOM 616 N N . ALA A 1 83 ? -9.645 -3.361 -0.758 1.00 98.69 83 ALA A N 1
ATOM 617 C CA . ALA A 1 83 ? -8.370 -3.989 -1.098 1.00 98.69 83 ALA A CA 1
ATOM 618 C C . ALA A 1 83 ? -8.138 -5.254 -0.255 1.00 98.69 83 ALA A C 1
ATOM 620 O O . ALA A 1 83 ? -8.480 -5.293 0.928 1.00 98.69 83 ALA A O 1
ATOM 621 N N . ASP A 1 84 ? -7.516 -6.268 -0.855 1.00 98.81 84 ASP A N 1
ATOM 622 C CA . ASP A 1 84 ? -7.115 -7.487 -0.151 1.00 98.81 84 ASP A CA 1
ATOM 623 C C . ASP A 1 84 ? -5.675 -7.336 0.351 1.00 98.81 84 ASP A C 1
ATOM 625 O O . ASP A 1 84 ? -4.739 -7.308 -0.447 1.00 98.81 84 ASP A O 1
ATOM 629 N N . LEU A 1 85 ? -5.512 -7.210 1.668 1.00 98.69 85 LEU A N 1
ATOM 630 C CA . LEU A 1 85 ? -4.233 -7.014 2.357 1.00 98.69 85 LEU A CA 1
ATOM 631 C C . LEU A 1 85 ? -3.825 -8.238 3.190 1.00 98.69 85 LEU A C 1
ATOM 633 O O . LEU A 1 85 ? -2.966 -8.118 4.062 1.00 98.69 85 LEU A O 1
ATOM 637 N N . ASP A 1 86 ? -4.420 -9.409 2.952 1.00 98.56 86 ASP A N 1
ATOM 638 C CA . ASP A 1 86 ? -4.114 -10.607 3.736 1.00 98.56 86 ASP A CA 1
ATOM 639 C C . ASP A 1 86 ? -2.602 -10.892 3.741 1.00 98.56 86 ASP A C 1
ATOM 641 O O . ASP A 1 86 ? -1.950 -10.871 2.696 1.00 98.56 86 ASP A O 1
ATOM 645 N N . GLU A 1 87 ? -2.028 -11.098 4.927 1.00 98.56 87 GLU A N 1
ATOM 646 C CA . GLU A 1 87 ? -0.583 -11.289 5.155 1.00 98.56 87 GLU A CA 1
ATOM 647 C C . GLU A 1 87 ? 0.348 -10.138 4.696 1.00 98.56 87 GLU A C 1
ATOM 649 O O . GLU A 1 87 ? 1.571 -10.284 4.731 1.00 98.56 87 GLU A O 1
ATOM 654 N N . ALA A 1 88 ? -0.169 -8.966 4.307 1.00 98.69 88 ALA A N 1
ATOM 655 C CA . ALA A 1 88 ? 0.667 -7.839 3.885 1.00 98.69 88 ALA A CA 1
ATOM 656 C C . ALA A 1 88 ? 1.505 -7.251 5.040 1.00 98.69 88 ALA A C 1
ATOM 658 O O . ALA A 1 88 ? 1.074 -7.182 6.198 1.00 98.69 88 ALA A O 1
ATOM 659 N N . HIS A 1 89 ? 2.713 -6.776 4.721 1.00 98.81 89 HIS A N 1
ATOM 660 C CA . HIS A 1 89 ? 3.664 -6.218 5.687 1.00 98.81 89 HIS A CA 1
ATOM 661 C C . HIS A 1 89 ? 3.585 -4.686 5.744 1.00 98.81 89 HIS A C 1
ATOM 663 O O . HIS A 1 89 ? 4.036 -3.998 4.834 1.00 98.81 89 HIS A O 1
ATOM 669 N N . LEU A 1 90 ? 3.069 -4.138 6.845 1.00 98.75 90 LEU A N 1
ATOM 670 C CA . LEU A 1 90 ? 2.803 -2.706 7.038 1.00 98.75 90 LEU A CA 1
ATOM 671 C C . LEU A 1 90 ? 3.722 -2.042 8.081 1.00 98.75 90 LEU A C 1
ATOM 673 O O . LEU A 1 90 ? 3.413 -0.947 8.561 1.00 98.75 90 LEU A O 1
ATOM 677 N N . GLN A 1 91 ? 4.847 -2.663 8.461 1.00 98.69 91 GLN A N 1
ATOM 678 C CA . GLN A 1 91 ? 5.776 -2.061 9.430 1.00 98.69 91 GLN A CA 1
ATOM 679 C C . GLN A 1 91 ? 6.243 -0.682 8.930 1.00 98.69 91 GLN A C 1
ATOM 681 O O . GLN A 1 91 ? 6.729 -0.547 7.807 1.00 98.69 91 GLN A O 1
ATOM 686 N N . ASP A 1 92 ? 6.101 0.341 9.772 1.00 98.62 92 ASP A N 1
ATOM 687 C CA . ASP A 1 92 ? 6.460 1.739 9.485 1.00 98.62 92 ASP A CA 1
ATOM 688 C C . ASP A 1 92 ? 5.740 2.385 8.282 1.00 98.62 92 ASP A C 1
ATOM 690 O O . ASP A 1 92 ? 6.129 3.472 7.851 1.00 98.62 92 ASP A O 1
ATOM 694 N N . ALA A 1 93 ? 4.694 1.761 7.731 1.00 98.69 93 ALA A N 1
ATOM 695 C CA . ALA A 1 93 ? 3.893 2.369 6.671 1.00 98.69 93 ALA A CA 1
ATOM 696 C C . ALA A 1 93 ? 3.077 3.564 7.200 1.00 98.69 93 ALA A C 1
ATOM 698 O O . ALA A 1 93 ? 2.529 3.525 8.307 1.00 98.69 93 ALA A O 1
ATOM 699 N N . ASP A 1 94 ? 2.954 4.623 6.403 1.00 98.81 94 ASP A N 1
ATOM 700 C CA . ASP A 1 94 ? 2.153 5.800 6.752 1.00 98.81 94 ASP A CA 1
ATOM 701 C C . ASP A 1 94 ? 0.719 5.660 6.227 1.00 98.81 94 ASP A C 1
ATOM 703 O O . ASP A 1 94 ? 0.471 5.886 5.048 1.00 98.81 94 ASP A O 1
ATOM 707 N N . LEU A 1 95 ? -0.225 5.309 7.105 1.00 98.69 95 LEU A N 1
ATOM 708 C CA . LEU A 1 95 ? -1.651 5.146 6.779 1.00 98.69 95 LEU A CA 1
ATOM 709 C C . LEU A 1 95 ? -2.498 6.392 7.097 1.00 98.69 95 LEU A C 1
ATOM 711 O O . LEU A 1 95 ? -3.730 6.319 7.088 1.00 98.69 95 LEU A O 1
ATOM 715 N N . ARG A 1 96 ? -1.879 7.547 7.388 1.00 98.69 96 ARG A N 1
ATOM 716 C CA . ARG A 1 96 ? -2.628 8.752 7.781 1.00 98.69 96 ARG A CA 1
ATOM 717 C C . ARG A 1 96 ? -3.676 9.113 6.738 1.00 98.69 96 ARG A C 1
ATOM 719 O O . ARG A 1 96 ? -3.362 9.328 5.571 1.00 98.69 96 ARG A O 1
ATOM 726 N N . SER A 1 97 ? -4.920 9.262 7.173 1.00 98.56 97 SER A N 1
ATOM 727 C CA . SER A 1 97 ? -6.068 9.602 6.335 1.00 98.56 97 SER A CA 1
ATOM 728 C C . SER A 1 97 ? -6.379 8.610 5.204 1.00 98.56 97 SER A C 1
ATOM 730 O O . SER A 1 97 ? -7.179 8.957 4.330 1.00 98.56 97 SER A O 1
ATOM 732 N N . ALA A 1 98 ? -5.777 7.416 5.196 1.00 98.69 98 ALA A N 1
ATOM 733 C CA . ALA A 1 98 ? -6.125 6.367 4.244 1.00 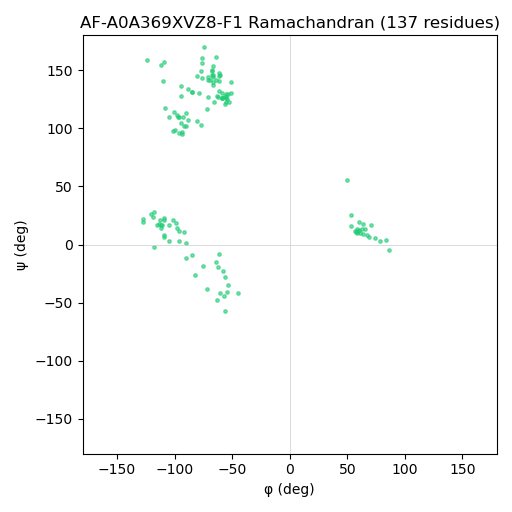98.69 98 ALA A CA 1
ATOM 734 C C . ALA A 1 98 ? -7.554 5.880 4.509 1.00 98.69 98 ALA A C 1
ATOM 736 O O . ALA A 1 98 ? -7.944 5.717 5.667 1.00 98.69 98 ALA A O 1
ATOM 737 N N . LYS A 1 99 ? -8.337 5.673 3.451 1.00 98.81 99 LYS A N 1
ATOM 738 C CA . LYS A 1 99 ? -9.677 5.085 3.562 1.00 98.81 99 LYS A CA 1
ATOM 739 C C . LYS A 1 99 ? -9.557 3.573 3.577 1.00 98.81 99 LYS A C 1
ATOM 741 O O . LYS A 1 99 ? -8.869 3.024 2.720 1.00 98.81 99 LYS A O 1
ATOM 746 N N . VAL A 1 100 ? -10.218 2.929 4.527 1.00 98.44 100 VAL A N 1
ATOM 747 C CA . VAL A 1 100 ? -10.061 1.493 4.797 1.00 98.44 100 VAL A CA 1
ATOM 748 C C . VAL A 1 100 ? -11.389 0.737 4.812 1.00 98.44 100 VAL A C 1
ATOM 750 O O . VAL A 1 100 ? -11.485 -0.366 5.339 1.00 98.44 100 VAL A O 1
ATOM 753 N N . ASN A 1 101 ? -12.420 1.323 4.210 1.00 98.19 101 ASN A N 1
ATOM 754 C CA . ASN A 1 101 ? -13.773 0.788 4.186 1.00 98.19 101 ASN A CA 1
ATOM 755 C C . ASN A 1 101 ? -13.778 -0.635 3.591 1.00 98.19 101 ASN A C 1
ATOM 757 O O . ASN A 1 101 ? -13.353 -0.845 2.450 1.00 98.19 101 ASN A O 1
ATOM 761 N N . GLY A 1 102 ? -14.252 -1.614 4.360 1.00 97.62 102 GLY A N 1
ATOM 762 C CA . GLY A 1 102 ? -14.336 -3.016 3.946 1.00 97.62 102 GLY A CA 1
ATOM 763 C C . GLY A 1 102 ? -12.991 -3.736 3.815 1.00 97.62 102 GLY A C 1
ATOM 764 O O . GLY A 1 102 ? -12.940 -4.776 3.162 1.00 97.62 102 GLY A O 1
ATOM 765 N N . VAL A 1 103 ? -11.909 -3.197 4.382 1.00 98.31 103 VAL A N 1
ATOM 766 C CA . VAL A 1 103 ? -10.600 -3.863 4.403 1.00 98.31 103 VAL A CA 1
ATOM 767 C C . VAL A 1 103 ? -10.491 -4.762 5.630 1.00 98.31 103 VAL A C 1
ATOM 769 O O . VAL A 1 103 ? -10.800 -4.339 6.745 1.00 98.31 103 VAL A O 1
ATOM 772 N N . ASP A 1 104 ? -10.006 -5.986 5.431 1.00 98.19 104 ASP A N 1
ATOM 773 C CA . ASP A 1 104 ? -9.660 -6.900 6.518 1.00 98.19 104 ASP A CA 1
ATOM 774 C C . ASP A 1 104 ? -8.154 -6.855 6.810 1.00 98.19 104 ASP A C 1
ATOM 776 O O . ASP A 1 104 ? -7.326 -7.284 6.007 1.00 98.19 104 ASP A O 1
ATOM 780 N N . PHE A 1 105 ? -7.792 -6.317 7.975 1.00 97.75 105 PHE A N 1
ATOM 781 C CA . PHE A 1 105 ? -6.419 -6.257 8.468 1.00 97.75 105 PHE A CA 1
ATOM 782 C C . PHE A 1 105 ? -6.066 -7.409 9.417 1.00 97.75 105 PHE A C 1
ATOM 784 O O . PHE A 1 105 ? -4.948 -7.409 9.939 1.00 97.75 105 PHE A O 1
ATOM 791 N N . SER A 1 106 ? -6.959 -8.371 9.675 1.00 96.94 106 SER A N 1
ATOM 792 C CA . SER A 1 106 ? -6.811 -9.383 10.739 1.00 96.94 106 SER A CA 1
ATOM 793 C C . SER A 1 106 ? -5.492 -10.153 10.687 1.00 96.94 106 SER A C 1
ATOM 795 O O . SER A 1 106 ? -4.914 -10.441 11.738 1.00 96.94 106 SER A O 1
ATOM 797 N N . HIS A 1 107 ? -4.978 -10.425 9.484 1.00 97.88 107 HIS A N 1
ATOM 798 C CA . HIS A 1 107 ? -3.706 -11.125 9.275 1.00 97.88 107 HIS A CA 1
ATOM 799 C C . HIS A 1 107 ? -2.581 -10.232 8.742 1.00 97.88 107 HIS A C 1
ATOM 801 O O . HIS A 1 107 ? -1.508 -10.726 8.398 1.00 97.88 107 HIS A O 1
ATOM 807 N N . THR A 1 108 ? -2.784 -8.916 8.684 1.00 98.12 108 THR A N 1
ATOM 808 C CA . THR A 1 108 ? -1.690 -8.006 8.329 1.00 98.12 108 THR A CA 1
ATOM 809 C C . THR A 1 108 ? -0.619 -7.991 9.409 1.00 98.12 108 THR A C 1
ATOM 811 O O . THR A 1 108 ? -0.866 -8.162 10.610 1.00 98.12 108 THR A O 1
ATOM 814 N N . LEU A 1 109 ? 0.613 -7.752 8.980 1.00 98.12 109 LEU A N 1
ATOM 815 C CA . LEU A 1 109 ? 1.785 -7.818 9.832 1.00 98.12 109 LEU A CA 1
ATOM 816 C C . LEU A 1 109 ? 2.352 -6.418 10.055 1.00 98.12 109 LEU A C 1
ATOM 818 O O . LEU A 1 109 ? 2.419 -5.594 9.151 1.00 98.12 109 LEU A O 1
ATOM 822 N N . GLY A 1 110 ? 2.798 -6.140 11.281 1.00 97.12 110 GLY A N 1
ATOM 823 C CA . GLY A 1 110 ? 3.512 -4.895 11.581 1.00 97.12 110 GLY A CA 1
ATOM 824 C C . GLY A 1 110 ? 2.667 -3.665 11.877 1.00 97.12 110 GLY A C 1
ATOM 825 O O . GLY A 1 110 ? 3.245 -2.602 12.088 1.00 97.12 110 GLY A O 1
ATOM 826 N N . LEU A 1 111 ? 1.341 -3.800 11.933 1.00 96.69 111 LEU A N 1
ATOM 827 C CA . LEU A 1 111 ? 0.464 -2.713 12.357 1.00 96.69 111 LEU A CA 1
ATOM 828 C C . LEU A 1 111 ? 0.732 -2.267 13.799 1.00 96.69 111 LEU A C 1
ATOM 830 O O . LEU A 1 111 ? 1.017 -3.068 14.698 1.00 96.69 111 LEU A O 1
ATOM 834 N N . THR A 1 112 ? 0.530 -0.974 14.020 1.00 96.56 112 THR A N 1
ATOM 835 C CA . THR A 1 112 ? 0.605 -0.290 15.311 1.00 96.56 112 THR A CA 1
ATOM 836 C C . THR A 1 112 ? -0.699 0.445 15.608 1.00 96.56 112 THR A C 1
ATOM 838 O O . THR A 1 112 ? -1.426 0.839 14.698 1.00 96.56 112 THR A O 1
ATOM 841 N N . ARG A 1 113 ? -0.959 0.732 16.891 1.00 94.56 113 ARG A N 1
ATOM 842 C CA . ARG A 1 113 ? -2.135 1.521 17.308 1.00 94.56 113 ARG A CA 1
ATOM 843 C C . ARG A 1 113 ? -2.214 2.876 16.598 1.00 94.56 113 ARG A C 1
ATOM 845 O O . ARG A 1 113 ? -3.279 3.293 16.166 1.00 94.56 113 ARG A O 1
ATOM 852 N N . LYS A 1 114 ? -1.065 3.543 16.437 1.00 95.56 114 LYS A N 1
ATOM 853 C CA . LYS A 1 114 ? -0.969 4.844 15.764 1.00 95.56 114 LYS A CA 1
ATOM 854 C C . LYS A 1 114 ? -1.430 4.773 14.309 1.00 95.56 114 LYS A C 1
ATOM 856 O O . LYS A 1 114 ? -2.091 5.693 13.849 1.00 95.56 114 LYS A O 1
ATOM 861 N N . GLN A 1 115 ? -1.061 3.713 13.593 1.00 97.50 115 GLN A N 1
ATOM 862 C CA . GLN A 1 115 ? -1.471 3.529 12.203 1.00 97.50 115 GLN A CA 1
ATOM 863 C C . GLN A 1 115 ? -2.992 3.394 12.101 1.00 97.50 115 GLN A C 1
ATOM 865 O O . GLN A 1 115 ? -3.593 4.139 11.333 1.00 97.50 115 GLN A O 1
ATOM 870 N N . ILE A 1 116 ? -3.599 2.554 12.945 1.00 95.69 116 ILE A N 1
ATOM 871 C CA . ILE A 1 116 ? -5.054 2.326 13.011 1.00 95.69 116 ILE A CA 1
ATOM 872 C C . ILE A 1 116 ? -5.806 3.637 13.256 1.00 95.69 116 ILE A C 1
ATOM 874 O O . ILE A 1 116 ? -6.599 4.062 12.418 1.00 95.69 116 ILE A O 1
ATOM 878 N N . LEU A 1 117 ? -5.472 4.335 14.348 1.00 94.75 117 LEU A N 1
ATOM 879 C CA . LEU A 1 117 ? -6.120 5.591 14.756 1.00 94.75 117 LEU A CA 1
ATOM 880 C C . LEU A 1 117 ? -5.914 6.745 13.766 1.00 94.75 117 LEU A C 1
ATOM 882 O O . LEU A 1 117 ? -6.578 7.772 13.856 1.00 94.75 117 LEU A O 1
ATOM 886 N N . SER A 1 118 ? -4.962 6.612 12.840 1.00 96.81 118 SER A N 1
ATOM 887 C CA . SER A 1 118 ? -4.700 7.634 11.830 1.00 96.81 118 SER A CA 1
ATOM 888 C C . SER A 1 118 ? -5.499 7.456 10.540 1.00 96.81 118 SER A C 1
ATOM 890 O O . SER A 1 118 ? -5.483 8.368 9.712 1.00 96.81 118 SER A O 1
ATOM 892 N N . THR A 1 119 ? -6.159 6.310 10.346 1.0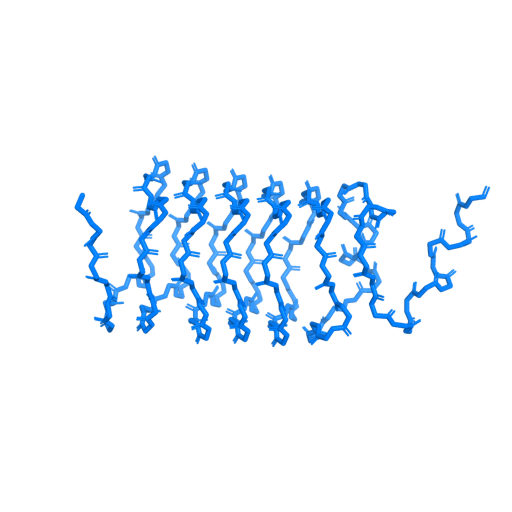0 97.81 119 THR A N 1
ATOM 893 C CA . THR A 1 119 ? -6.975 6.024 9.154 1.00 97.81 119 THR A CA 1
ATOM 894 C C . THR A 1 119 ? -8.302 6.788 9.167 1.00 97.81 119 THR A C 1
ATOM 896 O O . THR A 1 119 ? -8.664 7.430 10.152 1.00 97.81 119 THR A O 1
ATOM 899 N N . LYS A 1 120 ? -9.020 6.770 8.041 1.00 97.31 120 LYS A N 1
ATOM 900 C CA . LYS A 1 120 ? -10.395 7.270 7.946 1.00 97.31 120 LYS A CA 1
ATOM 901 C C . LYS A 1 120 ? -11.382 6.131 8.134 1.00 97.31 120 LYS A C 1
ATOM 903 O O . LYS A 1 120 ? -11.228 5.102 7.483 1.00 97.31 120 LYS A O 1
ATOM 908 N N . ASN A 1 121 ? -12.415 6.397 8.927 1.00 92.88 121 ASN A N 1
ATOM 909 C CA . ASN A 1 121 ? -13.499 5.471 9.245 1.00 92.88 121 ASN A CA 1
ATOM 910 C C . ASN A 1 121 ? -12.963 4.096 9.695 1.00 92.88 121 ASN A C 1
ATOM 912 O O . ASN A 1 121 ? -13.267 3.084 9.058 1.00 92.88 121 ASN A O 1
ATOM 916 N N . PRO A 1 122 ? -12.093 4.036 10.726 1.00 93.75 122 PRO A N 1
ATOM 917 C CA . PRO A 1 122 ? -11.524 2.772 11.189 1.00 93.75 122 PRO A CA 1
ATOM 918 C C . PRO A 1 122 ? -12.596 1.742 11.577 1.00 93.75 122 PRO A C 1
ATOM 920 O O . PRO A 1 122 ? -12.355 0.548 11.445 1.00 93.75 122 PRO A O 1
ATOM 923 N N . GLU A 1 123 ? -13.781 2.172 12.000 1.00 92.81 123 GLU A N 1
ATOM 924 C CA . GLU A 1 123 ? -14.935 1.320 12.299 1.00 92.81 123 GLU A CA 1
ATOM 925 C C . GLU A 1 123 ? -15.468 0.530 11.090 1.00 92.81 123 GLU A C 1
ATOM 927 O O . GLU A 1 123 ? -16.161 -0.469 11.266 1.00 92.81 123 GLU A O 1
ATOM 932 N N . GLU A 1 124 ? -15.139 0.946 9.863 1.00 95.12 124 GLU A N 1
ATOM 933 C CA . GLU A 1 124 ? -15.534 0.252 8.632 1.00 95.12 124 GLU A CA 1
ATOM 934 C C . GLU A 1 124 ? -14.509 -0.800 8.169 1.00 95.12 124 GLU A C 1
ATOM 936 O O . GLU A 1 124 ? -14.711 -1.437 7.132 1.00 95.12 124 GLU A O 1
ATOM 941 N N . ALA A 1 125 ? -13.415 -0.991 8.911 1.00 96.75 125 ALA A N 1
ATOM 942 C CA . ALA A 1 125 ? -12.409 -2.021 8.670 1.00 96.75 125 ALA A CA 1
ATOM 943 C C . ALA A 1 125 ? -12.467 -3.121 9.740 1.00 96.75 125 ALA A C 1
ATOM 945 O O . ALA A 1 125 ? -12.909 -2.903 10.869 1.00 96.75 125 ALA A O 1
ATOM 946 N N . VAL A 1 126 ? -11.960 -4.306 9.406 1.00 97.00 126 VAL A N 1
ATOM 947 C CA . VAL A 1 126 ? -11.720 -5.369 10.390 1.00 97.00 126 VAL A CA 1
ATOM 948 C C . VAL A 1 126 ? -10.27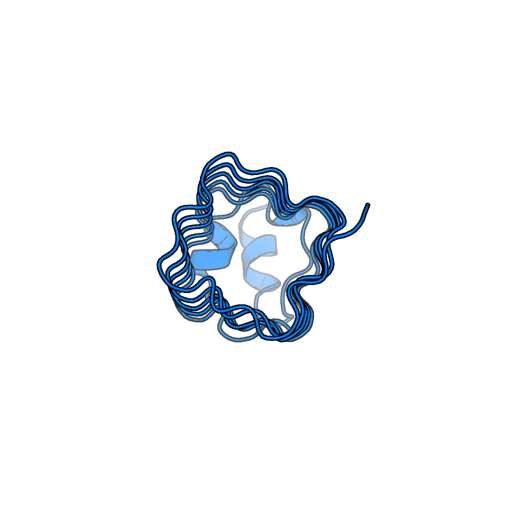1 -5.275 10.847 1.00 97.00 126 VAL A C 1
ATOM 950 O O . VAL A 1 126 ? -9.359 -5.254 10.025 1.00 97.00 126 VAL A O 1
ATOM 953 N N . TRP A 1 127 ? -10.040 -5.219 12.156 1.00 96.25 127 TRP A N 1
ATOM 954 C CA . TRP A 1 127 ? -8.700 -5.079 12.731 1.00 96.25 127 TRP A CA 1
ATOM 955 C C . TRP A 1 127 ? -8.267 -6.340 13.478 1.00 96.25 127 TRP A C 1
ATOM 957 O O . TRP A 1 127 ? -9.120 -7.054 14.010 1.00 96.25 127 TRP A O 1
ATOM 967 N N . PRO A 1 128 ? -6.947 -6.594 13.601 1.00 95.19 128 PRO A N 1
ATOM 968 C CA . PRO A 1 128 ? -6.438 -7.694 14.411 1.00 95.19 128 PRO A CA 1
ATOM 969 C C . PRO A 1 128 ? -7.028 -7.702 15.824 1.00 95.19 128 PRO A C 1
ATOM 971 O O . PRO A 1 128 ? -7.097 -6.654 16.465 1.00 95.19 128 PRO A O 1
ATOM 974 N N . GLU A 1 129 ? -7.347 -8.890 16.348 1.00 91.94 129 GLU A N 1
ATOM 975 C CA . GLU A 1 129 ? -7.974 -9.094 17.670 1.00 91.94 129 GLU A CA 1
ATOM 976 C C . GLU A 1 129 ? -7.338 -8.257 18.790 1.00 91.94 129 GLU A C 1
ATOM 978 O O . GLU A 1 129 ? -8.031 -7.629 19.586 1.00 91.94 129 GLU A O 1
ATOM 983 N N . LYS A 1 130 ? -6.002 -8.162 18.796 1.00 91.38 130 LYS A N 1
ATOM 984 C CA . LYS A 1 130 ? -5.216 -7.384 19.773 1.00 91.38 130 LYS A CA 1
ATOM 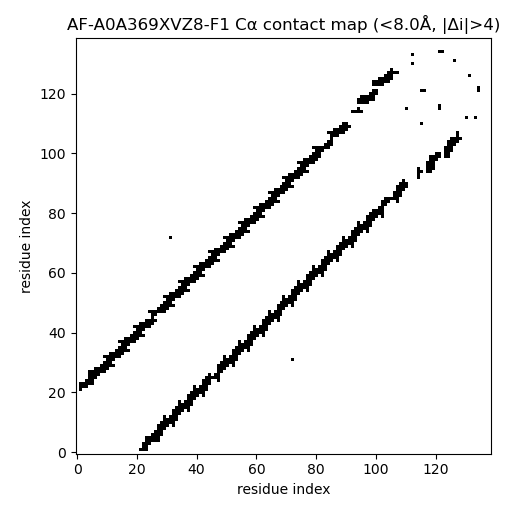985 C C . LYS A 1 130 ? -5.504 -5.871 19.784 1.00 91.38 130 LYS A C 1
ATOM 987 O O . LYS A 1 130 ? -4.949 -5.153 20.616 1.00 91.38 130 LYS A O 1
ATOM 992 N N . PHE A 1 131 ? -6.280 -5.375 18.826 1.00 90.69 131 PHE A N 1
ATOM 993 C CA . PHE A 1 131 ? -6.633 -3.971 18.659 1.00 90.69 131 PHE A CA 1
ATOM 994 C C . PHE A 1 131 ? -8.135 -3.695 18.790 1.00 90.69 131 PHE A C 1
ATOM 996 O O . PHE A 1 131 ? -8.504 -2.525 18.758 1.00 90.69 131 PHE A O 1
ATOM 1003 N N . LYS A 1 132 ? -8.986 -4.713 18.991 1.00 80.12 132 LYS A N 1
ATOM 1004 C CA . LYS A 1 132 ? -10.442 -4.522 19.130 1.00 80.12 132 LYS A CA 1
ATOM 1005 C C . LYS A 1 132 ? -10.811 -3.569 20.266 1.00 80.12 132 LYS A C 1
ATOM 1007 O O . LYS A 1 132 ? -11.554 -2.623 20.047 1.00 80.12 132 LYS A O 1
ATOM 1012 N N . GLU A 1 133 ? -10.165 -3.721 21.422 1.00 78.81 133 GLU A N 1
ATOM 1013 C CA . GLU A 1 133 ? -10.396 -2.872 22.604 1.00 78.81 133 GLU A CA 1
ATOM 1014 C C . GLU A 1 133 ? -10.151 -1.372 22.361 1.00 78.81 133 GLU A C 1
ATOM 1016 O O . GLU A 1 133 ? -10.664 -0.540 23.099 1.00 78.81 133 GLU A O 1
ATOM 1021 N N . ILE A 1 134 ? -9.352 -1.009 21.350 1.00 74.38 134 ILE A N 1
ATOM 1022 C CA . ILE A 1 134 ? -9.032 0.395 21.048 1.00 74.38 134 ILE A CA 1
ATOM 1023 C C . ILE A 1 134 ? -10.240 1.106 20.445 1.00 74.38 134 ILE A C 1
ATOM 1025 O O . ILE A 1 134 ? -10.471 2.273 20.739 1.00 74.38 134 ILE A O 1
ATOM 1029 N N . LEU A 1 135 ? -10.993 0.410 19.594 1.00 68.56 135 LEU A N 1
ATOM 1030 C CA . LEU A 1 135 ? -12.109 1.001 18.858 1.00 68.56 135 LEU A CA 1
ATOM 1031 C C . LEU A 1 135 ? -13.378 1.051 19.705 1.00 68.56 135 LEU A C 1
ATOM 1033 O O . LEU A 1 135 ? -14.183 1.958 19.530 1.00 68.56 135 LEU A O 1
ATOM 1037 N N . ASP A 1 136 ? -13.500 0.143 20.672 1.00 67.38 136 ASP A N 1
ATOM 1038 C CA . ASP A 1 136 ? -14.600 0.134 21.637 1.00 67.38 136 ASP A CA 1
ATOM 1039 C C . ASP A 1 136 ? -14.447 1.222 22.721 1.00 67.38 136 ASP A C 1
ATOM 1041 O O . ASP A 1 136 ? -15.413 1.565 23.396 1.00 67.38 136 ASP A O 1
ATOM 1045 N N . SER A 1 137 ? -13.238 1.769 22.925 1.00 60.03 137 SER A N 1
ATOM 1046 C CA . SER A 1 137 ? -12.978 2.777 23.969 1.00 60.03 137 SER A CA 1
ATOM 1047 C C . SER A 1 137 ? -13.289 4.228 23.575 1.00 60.03 137 SER A C 1
ATOM 1049 O O . SER A 1 137 ? -13.268 5.095 24.447 1.00 60.03 137 SER A O 1
ATOM 1051 N N . ASP A 1 138 ? -13.589 4.481 22.296 1.00 55.12 138 ASP A N 1
ATOM 1052 C CA . ASP A 1 138 ? -13.878 5.817 21.745 1.00 55.12 138 ASP A CA 1
ATOM 1053 C C . ASP A 1 138 ? -15.370 6.015 21.359 1.00 55.12 138 ASP A C 1
ATOM 1055 O O . ASP A 1 138 ? -15.723 7.053 20.790 1.00 55.12 138 ASP A O 1
ATOM 1059 N N . SER A 1 139 ? -16.250 5.051 21.680 1.00 51.06 139 SER A N 1
ATOM 1060 C CA . SER A 1 139 ? -17.717 5.097 21.479 1.00 51.06 139 SER A CA 1
ATOM 1061 C C . SER A 1 139 ? -18.492 5.304 22.777 1.00 51.06 139 SER A C 1
ATOM 1063 O O . SER A 1 139 ? -19.456 6.103 22.771 1.00 51.06 139 SER A O 1
#

pLDDT: mean 93.94, std 10.62, range [44.06, 98.88]

Nearest PDB structures (foldseek):
  4ycq-assembly1_A-2  TM=9.022E-01  e=1.006E-09  synthetic construct
  4yei-assembly3_C  TM=7.501E-01  e=5.553E-10  synthetic c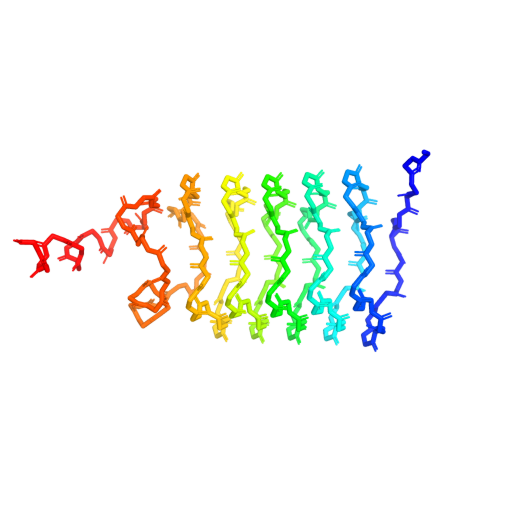onstruct
  2j8k-assembly1_A  TM=7.694E-01  e=4.826E-09  Nostoc punctiforme
  5dzb-assembly3_E  TM=5.885E-01  e=6.530E-10  synthetic construct
  4yc5-assembly1_A  TM=5.026E-01  e=5.377E-09  synthetic construct

Sequence (139 aa):
MKKKFEDADLSETDLRDVDLSGNDLRGADLRKADLRKAKLVATVLSGDDLRGADLRGTDLRGTNLRGADLRKANLSGADLSGADLDEAHLQDADLRSAKVNGVDFSHTLGLTRKQILSTKNPEEAVWPEKFKEILDSDS

Foldseek 3Di:
DADECALPEQDCHECDQAENDCHENDNYAQDQYEHAQYEHHLYEQDLYENAQHECHLYEQHQYEHHLYECALYECANYENANYEQAQYECANYAQAQYEQAAYECQRYHRDDPVNLVRYPPSVRYHHHPVCPVVVVVVD

Mean predicted aligned error: 3.69 Å

Solvent-accessible surface area (backbone atoms only — not comparable to full-atom values): 6251 Å² total; per-residue (Å²): 132,76,59,78,33,64,66,35,82,41,49,64,35,85,42,55,65,38,81,48,52,57,23,46,36,41,56,22,35,32,33,42,13,34,30,35,48,13,32,31,35,47,15,36,35,47,59,18,42,29,36,46,14,36,30,36,46,15,36,30,34,45,15,35,30,36,45,14,34,32,36,48,13,33,33,33,46,12,35,35,35,46,21,41,34,47,54,14,32,37,36,75,32,38,32,45,53,14,35,31,43,64,18,52,39,59,57,40,37,59,76,48,72,70,40,53,76,32,32,35,61,56,87,46,32,45,63,31,78,97,50,50,70,64,66,68,72,80,114

Radius of gyration: 14.13 Å; Cα contacts (8 Å, |Δi|>4): 432; chains: 1; bounding box: 30×21×47 Å

Secondary structure (DSSP, 8-state):
-PPB-TT-B-TT-B-TT-B-TT-B-TT-B-TT-B-TT-B-TT-B-TT-B-TT-B-TT-B-TT-B-TT-B-TT-B-TT-B-TT-B-TT-B-TT-B-TT-B-TT-B-TT-BS--HHHHHTSBSGGGSB--GGGHHHHHTT-